Protein AF-K6ZAN1-F1 (afdb_monomer_lite)

pLDDT: mean 77.06, std 14.22, range [42.78, 88.56]

InterPro domains:
  IPR001387 Cro/C1-type, helix-turn-helix domain [PF13443] (8-61)
  IPR001387 Cro/C1-type, helix-turn-helix domain [PS50943] (9-58)
  IPR001387 Cro/C1-type, helix-turn-helix domain [SM00530] (4-58)
  IPR001387 Cro/C1-type, helix-turn-helix domain [cd00093] (4-58)
  IPR010982 Lambda repressor-like, DNA-binding domain superfamily [G3DSA:1.10.260.40] (4-63)
  IPR010982 Lambda repressor-like, DNA-binding domain superfamily [SSF47413] (8-60)

Secondary structure (DSSP, 8-state):
-------------HHHHHHHTT--HHHHHHHHH-TT----HHHHHHHHHHHT--HHHH--------

Radius of gyration: 13.71 Å; chains: 1; bounding box: 29×36×31 Å

Foldseek 3Di:
DDDPPPPPPPPCDLVNLCVQLVNHSVLSVCVVVDVPDDDDVSSLVSVCVVVVHDSCVVDDDPPPPD

Sequence (66 aa):
MADKEQWDKRKITLDEVAEKAGIGRATLTRMINKRDYHVGLDIIDKLCDYFNCDINTLLVRAKKDR

Organism: NCBI:txid1121922

Structure (mmCIF, N/CA/C/O backbone):
data_AF-K6ZAN1-F1
#
_entry.id   AF-K6ZAN1-F1
#
loop_
_atom_site.group_PDB
_atom_site.id
_atom_site.type_symbol
_atom_site.label_atom_id
_atom_site.label_alt_id
_atom_site.label_comp_id
_atom_site.label_asym_id
_atom_site.label_entity_id
_atom_site.label_seq_id
_atom_site.pdbx_PDB_ins_code
_atom_site.Cartn_x
_atom_site.Cartn_y
_atom_site.Cartn_z
_atom_site.occupancy
_atom_site.B_iso_or_equiv
_atom_site.auth_seq_id
_atom_site.auth_comp_id
_atom_site.auth_asym_id
_atom_site.auth_atom_id
_atom_site.pdbx_PDB_model_num
ATOM 1 N N . MET A 1 1 ? -5.675 28.035 -10.290 1.00 42.78 1 MET A N 1
ATOM 2 C CA . MET A 1 1 ? -6.714 26.990 -10.198 1.00 42.78 1 MET A CA 1
ATOM 3 C C . MET A 1 1 ? -6.118 25.824 -9.427 1.00 42.78 1 MET A C 1
ATOM 5 O O . MET A 1 1 ? -5.101 25.310 -9.865 1.00 42.78 1 MET A O 1
ATOM 9 N N . ALA A 1 2 ? -6.740 25.503 -8.288 1.00 44.44 2 ALA A N 1
ATOM 10 C CA . ALA A 1 2 ? -6.592 24.298 -7.463 1.00 44.44 2 ALA A CA 1
ATOM 11 C C . ALA A 1 2 ? -5.193 23.954 -6.905 1.00 44.44 2 ALA A C 1
ATOM 13 O O . ALA A 1 2 ? -4.491 23.087 -7.416 1.00 44.44 2 ALA A O 1
ATOM 14 N N . ASP A 1 3 ? -4.851 24.638 -5.811 1.00 44.69 3 ASP A N 1
ATOM 15 C CA . ASP A 1 3 ? -4.364 24.058 -4.549 1.00 44.69 3 ASP A CA 1
ATOM 16 C C . ASP A 1 3 ? -4.123 22.530 -4.572 1.00 44.69 3 ASP A C 1
ATOM 18 O O . ASP A 1 3 ? -5.047 21.728 -4.441 1.00 44.69 3 ASP A O 1
ATOM 22 N N . LYS A 1 4 ? -2.867 22.112 -4.757 1.00 48.56 4 LYS A N 1
ATOM 23 C CA . LYS A 1 4 ? -2.406 20.731 -4.512 1.00 48.56 4 LYS A CA 1
ATOM 24 C C . LYS A 1 4 ? -1.202 20.705 -3.570 1.00 48.56 4 LYS A C 1
ATOM 26 O O . LYS A 1 4 ? -0.377 19.803 -3.619 1.00 48.56 4 LYS A O 1
ATOM 31 N N . GLU A 1 5 ? -1.111 21.693 -2.687 1.00 49.28 5 GLU A N 1
ATOM 32 C CA . GLU A 1 5 ? -0.076 21.774 -1.651 1.00 49.28 5 GLU A CA 1
ATOM 33 C C . GLU A 1 5 ? -0.709 21.754 -0.261 1.00 49.28 5 GLU A C 1
ATOM 35 O O . GLU A 1 5 ? -0.343 22.502 0.635 1.00 49.28 5 GLU A O 1
ATOM 40 N N . GLN A 1 6 ? -1.678 20.864 -0.071 1.00 45.44 6 GLN A N 1
ATOM 41 C CA . GLN A 1 6 ? -2.173 20.474 1.246 1.00 45.44 6 GLN A CA 1
ATOM 42 C C . GLN A 1 6 ? -2.075 18.945 1.366 1.00 45.44 6 GLN A C 1
ATOM 44 O O . GLN A 1 6 ? -3.021 18.268 1.755 1.00 45.44 6 GLN A O 1
ATOM 49 N N . TRP A 1 7 ? -0.915 18.373 1.012 1.00 50.91 7 TRP A N 1
ATOM 50 C CA . TRP A 1 7 ? -0.478 17.133 1.660 1.00 50.91 7 TRP A CA 1
ATOM 51 C C . TRP A 1 7 ? -0.250 17.518 3.122 1.00 50.91 7 TRP A C 1
ATOM 53 O O . TRP A 1 7 ? 0.768 18.095 3.508 1.00 50.91 7 TRP A O 1
ATOM 63 N N . ASP A 1 8 ? -1.314 17.347 3.892 1.00 49.66 8 ASP A N 1
ATOM 64 C CA . ASP A 1 8 ? -1.361 17.489 5.329 1.00 49.66 8 ASP A CA 1
ATOM 65 C C . ASP A 1 8 ? -0.087 16.868 5.929 1.00 49.66 8 ASP A C 1
ATOM 67 O O . ASP A 1 8 ? 0.251 15.714 5.664 1.00 49.66 8 ASP A O 1
ATOM 71 N N . LYS A 1 9 ? 0.656 17.651 6.720 1.00 53.72 9 LYS A N 1
ATOM 72 C CA . LYS A 1 9 ? 1.859 17.228 7.463 1.00 53.72 9 LYS A CA 1
ATOM 73 C C . LYS A 1 9 ? 1.545 16.170 8.541 1.00 53.72 9 LYS A C 1
ATOM 75 O O . LYS A 1 9 ? 2.228 16.106 9.564 1.00 53.72 9 LYS A O 1
ATOM 80 N N . ARG A 1 10 ? 0.535 15.322 8.356 1.00 58.00 10 ARG A N 1
ATOM 81 C CA . ARG A 1 10 ? 0.333 14.103 9.126 1.00 58.00 10 ARG A CA 1
ATOM 82 C C . ARG A 1 10 ? 1.489 13.167 8.828 1.00 58.00 10 ARG A C 1
ATOM 84 O O . ARG A 1 10 ? 1.674 12.681 7.716 1.00 58.00 10 ARG A O 1
ATOM 91 N N . LYS A 1 11 ? 2.285 12.901 9.863 1.00 60.34 11 LYS A N 1
ATOM 92 C CA . LYS A 1 11 ? 3.186 11.752 9.879 1.00 60.34 11 LYS A CA 1
ATOM 93 C C . LYS A 1 11 ? 2.319 10.500 9.849 1.00 60.34 11 LYS A C 1
ATOM 95 O O . LYS A 1 11 ? 1.923 9.999 10.896 1.00 60.34 11 LYS A O 1
ATOM 100 N N . ILE A 1 12 ? 2.006 10.030 8.649 1.00 72.06 12 ILE A N 1
ATOM 101 C CA . ILE A 1 12 ? 1.344 8.749 8.453 1.00 72.06 12 ILE A CA 1
ATOM 102 C C . ILE A 1 12 ? 2.307 7.680 8.970 1.00 72.06 12 ILE A C 1
ATOM 104 O O . ILE A 1 12 ? 3.416 7.515 8.458 1.00 72.06 12 ILE A O 1
ATOM 108 N N . THR A 1 13 ? 1.917 7.012 10.052 1.00 82.56 13 THR A N 1
ATOM 109 C CA . THR A 1 13 ? 2.716 5.928 10.619 1.00 82.56 13 THR A CA 1
ATOM 110 C C . THR A 1 13 ? 2.406 4.627 9.895 1.00 82.56 13 THR A C 1
ATOM 112 O O . THR A 1 13 ? 1.315 4.413 9.380 1.00 82.56 13 THR A O 1
ATOM 115 N N . LEU A 1 14 ? 3.387 3.732 9.879 1.00 83.88 14 LEU A N 1
ATOM 116 C CA . LEU A 1 14 ? 3.282 2.403 9.274 1.00 83.88 14 LEU A CA 1
ATOM 117 C C . LEU A 1 14 ? 2.127 1.582 9.877 1.00 83.88 14 LEU A C 1
ATOM 119 O O . LEU A 1 14 ? 1.547 0.745 9.196 1.00 83.88 14 LEU A O 1
ATOM 123 N N . ASP A 1 15 ? 1.810 1.848 11.144 1.00 83.88 15 ASP A N 1
ATOM 124 C CA . ASP A 1 15 ? 0.704 1.241 11.884 1.00 83.88 15 ASP A CA 1
ATOM 125 C C . ASP A 1 15 ? -0.651 1.764 11.394 1.00 83.88 15 ASP A C 1
ATOM 127 O O . ASP A 1 15 ? -1.516 0.975 11.036 1.00 83.88 15 ASP A O 1
ATOM 131 N N . GLU A 1 16 ? -0.787 3.083 11.227 1.00 85.44 16 GLU A N 1
ATOM 132 C CA . GLU A 1 16 ? -2.006 3.673 10.667 1.00 85.44 16 GLU A CA 1
ATOM 133 C C . GLU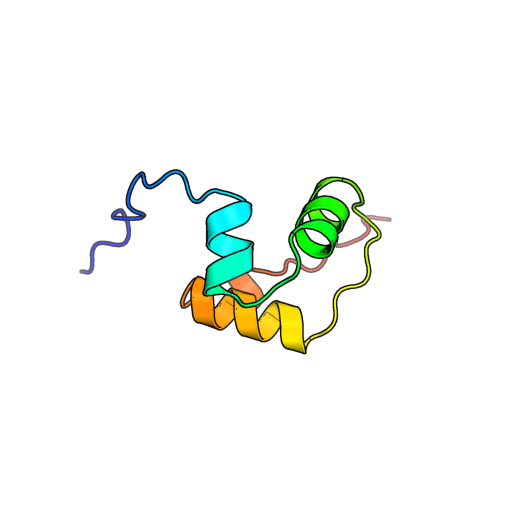 A 1 16 ? -2.289 3.198 9.241 1.00 85.44 16 GLU A C 1
ATOM 135 O O . GLU A 1 16 ? -3.443 2.940 8.904 1.00 85.44 16 GLU A O 1
ATOM 140 N N . VAL A 1 17 ? -1.258 3.055 8.399 1.00 85.31 17 VAL A N 1
ATOM 141 C CA . VAL A 1 17 ? -1.437 2.471 7.057 1.00 85.31 17 VAL A CA 1
ATOM 142 C C . VAL A 1 17 ? -1.841 1.008 7.169 1.00 85.31 17 VAL A C 1
ATOM 144 O O . VAL A 1 17 ? -2.711 0.565 6.430 1.00 85.31 17 VAL A O 1
ATOM 147 N N . ALA A 1 18 ? -1.238 0.252 8.089 1.00 87.56 18 ALA A N 1
ATOM 148 C CA . ALA A 1 18 ? -1.571 -1.153 8.275 1.00 87.56 18 ALA A CA 1
ATOM 149 C C . ALA A 1 18 ? -3.045 -1.340 8.664 1.00 87.56 18 ALA A C 1
ATOM 151 O O . ALA A 1 18 ? -3.742 -2.161 8.066 1.00 87.56 18 ALA A O 1
ATOM 152 N N . GLU A 1 19 ? -3.524 -0.545 9.621 1.00 87.12 19 GLU A N 1
ATOM 153 C CA . GLU A 1 19 ? -4.904 -0.597 10.097 1.00 87.12 19 GLU A CA 1
ATOM 154 C C . GLU A 1 19 ? -5.897 -0.072 9.057 1.00 87.12 19 GLU A C 1
ATOM 156 O O . GLU A 1 19 ? -6.892 -0.736 8.773 1.00 87.12 19 GLU A O 1
ATOM 161 N N . LYS A 1 20 ? -5.631 1.090 8.446 1.00 86.25 20 LYS A N 1
ATOM 162 C CA . LYS A 1 20 ? -6.585 1.732 7.527 1.00 86.25 20 LYS A CA 1
ATOM 163 C C . LYS A 1 20 ? -6.597 1.128 6.131 1.00 86.25 20 LYS A C 1
ATOM 165 O O . LYS A 1 20 ? -7.669 0.998 5.555 1.00 86.25 20 LYS A O 1
ATOM 170 N N . ALA A 1 21 ? -5.441 0.751 5.588 1.00 85.94 21 ALA A N 1
ATOM 171 C CA . ALA A 1 21 ? -5.380 0.068 4.297 1.00 85.94 21 ALA A CA 1
ATOM 172 C C . ALA A 1 21 ? -5.684 -1.437 4.428 1.00 85.94 21 ALA A C 1
ATOM 174 O O . ALA A 1 21 ? -5.815 -2.130 3.423 1.00 85.94 21 ALA A O 1
ATOM 175 N N . GLY A 1 22 ? -5.774 -1.979 5.650 1.00 86.81 22 GLY A N 1
ATOM 176 C CA . GLY A 1 22 ? -6.012 -3.407 5.874 1.00 86.81 22 GLY A CA 1
ATOM 177 C C . GLY A 1 22 ? -4.843 -4.282 5.408 1.00 86.81 22 GLY A C 1
ATOM 178 O O . GLY A 1 22 ? -5.042 -5.379 4.880 1.00 86.81 22 GLY A O 1
ATOM 179 N N . ILE A 1 23 ? -3.614 -3.786 5.566 1.00 87.50 23 ILE A N 1
ATOM 180 C CA . ILE A 1 23 ? -2.382 -4.455 5.140 1.00 87.50 23 ILE A CA 1
ATOM 181 C C . ILE A 1 23 ? -1.590 -4.837 6.381 1.00 87.50 23 ILE A C 1
ATOM 183 O O . ILE A 1 23 ? -1.323 -4.012 7.244 1.00 87.50 23 ILE A O 1
ATOM 187 N N . GLY A 1 24 ? -1.136 -6.085 6.471 1.00 87.25 24 GLY A N 1
ATOM 188 C CA . GLY A 1 24 ? -0.324 -6.508 7.610 1.00 87.25 24 GLY A CA 1
ATOM 189 C C . GLY A 1 24 ? 0.941 -5.653 7.771 1.00 87.25 24 GLY A C 1
ATOM 190 O O . GLY A 1 24 ? 1.717 -5.482 6.828 1.00 87.25 24 GLY A O 1
ATOM 191 N N . ARG A 1 25 ? 1.222 -5.186 8.993 1.00 86.88 25 ARG A N 1
ATOM 192 C CA . ARG A 1 25 ? 2.439 -4.416 9.321 1.00 86.88 25 ARG A CA 1
ATOM 193 C C . ARG A 1 25 ? 3.729 -5.125 8.892 1.00 86.88 25 ARG A C 1
ATOM 195 O O . ARG A 1 25 ? 4.688 -4.476 8.470 1.00 86.88 25 ARG A O 1
ATOM 202 N N . ALA A 1 26 ? 3.749 -6.458 8.949 1.00 86.25 26 ALA A N 1
ATOM 203 C CA . ALA A 1 26 ? 4.866 -7.274 8.474 1.00 86.25 26 ALA A CA 1
ATOM 204 C C . ALA A 1 26 ? 5.091 -7.142 6.956 1.00 86.25 26 ALA A C 1
ATOM 206 O O . ALA A 1 26 ? 6.236 -7.097 6.510 1.00 86.25 26 ALA A O 1
ATOM 207 N N . THR A 1 27 ? 4.018 -7.041 6.170 1.00 86.50 27 THR A N 1
ATOM 208 C CA . THR A 1 27 ? 4.049 -6.846 4.713 1.00 86.50 27 THR A CA 1
ATOM 209 C C . THR A 1 27 ? 4.612 -5.473 4.362 1.00 86.50 27 THR A C 1
ATOM 211 O O . THR A 1 27 ? 5.559 -5.385 3.584 1.00 86.50 27 THR A O 1
ATOM 214 N N . LEU A 1 28 ? 4.107 -4.411 5.000 1.00 87.00 28 LEU A N 1
ATOM 215 C CA . LEU A 1 28 ? 4.608 -3.044 4.807 1.00 87.00 28 LEU A CA 1
ATOM 216 C C . LEU A 1 28 ? 6.080 -2.918 5.227 1.00 87.00 28 LEU A C 1
ATOM 218 O O . LEU A 1 28 ? 6.907 -2.386 4.491 1.00 87.00 28 LEU A O 1
ATOM 222 N N . THR A 1 29 ? 6.442 -3.491 6.379 1.00 86.88 29 THR A N 1
ATOM 223 C CA . THR A 1 29 ? 7.839 -3.546 6.838 1.00 86.88 29 THR A CA 1
ATOM 224 C C . THR A 1 29 ? 8.729 -4.250 5.813 1.00 86.88 29 THR A C 1
ATOM 226 O O . THR A 1 29 ? 9.831 -3.778 5.535 1.00 86.88 29 THR A O 1
ATOM 229 N N . ARG A 1 30 ? 8.270 -5.359 5.219 1.00 87.75 30 ARG A N 1
ATOM 230 C CA . ARG A 1 30 ? 9.018 -6.075 4.176 1.00 87.75 30 ARG A CA 1
ATOM 231 C C . ARG A 1 30 ? 9.157 -5.257 2.899 1.00 87.75 30 ARG A C 1
ATOM 233 O O . ARG A 1 30 ? 10.261 -5.239 2.377 1.00 87.75 30 ARG A O 1
ATOM 240 N N . MET A 1 31 ? 8.121 -4.551 2.444 1.00 84.12 31 MET A N 1
ATOM 241 C CA . MET A 1 31 ? 8.226 -3.633 1.297 1.00 84.12 31 MET A CA 1
ATOM 242 C C . MET A 1 31 ? 9.306 -2.568 1.515 1.00 84.12 31 MET A C 1
ATOM 244 O O . MET A 1 31 ? 10.092 -2.285 0.618 1.00 84.12 31 MET A O 1
ATOM 248 N N . ILE A 1 32 ? 9.364 -1.993 2.720 1.00 82.56 32 ILE A N 1
ATOM 249 C CA . ILE A 1 32 ? 10.314 -0.920 3.043 1.00 82.56 32 ILE A CA 1
ATOM 250 C C . ILE A 1 32 ? 11.743 -1.461 3.170 1.00 82.56 32 ILE A C 1
ATOM 252 O O . ILE A 1 32 ? 12.690 -0.830 2.707 1.00 82.56 32 ILE A O 1
ATOM 256 N N . ASN A 1 33 ? 11.912 -2.636 3.782 1.00 86.31 33 ASN A N 1
ATOM 257 C CA . ASN A 1 33 ? 13.235 -3.220 4.021 1.00 86.31 33 ASN A CA 1
ATOM 258 C C . ASN A 1 33 ? 13.778 -4.024 2.828 1.00 86.31 33 ASN A C 1
ATOM 260 O O . ASN A 1 33 ? 14.991 -4.185 2.700 1.00 86.31 33 ASN A O 1
ATOM 264 N N . LYS A 1 34 ? 12.913 -4.548 1.952 1.00 82.19 34 LYS A N 1
ATOM 265 C CA . LYS A 1 34 ? 13.294 -5.316 0.762 1.00 82.19 34 LYS A CA 1
ATOM 266 C C . LYS A 1 34 ? 12.734 -4.673 -0.500 1.00 82.19 34 LYS A C 1
ATOM 268 O O . LYS A 1 34 ? 11.546 -4.768 -0.782 1.00 82.19 34 LYS A O 1
ATOM 273 N N . ARG A 1 35 ? 13.641 -4.147 -1.326 1.00 71.00 35 ARG A N 1
ATOM 274 C CA . ARG A 1 35 ? 13.328 -3.644 -2.675 1.00 71.00 35 ARG A CA 1
ATOM 275 C C . ARG A 1 35 ? 12.788 -4.714 -3.628 1.00 71.00 35 ARG A C 1
ATOM 277 O O . ARG A 1 35 ? 12.077 -4.370 -4.559 1.00 71.00 35 ARG A O 1
ATOM 284 N N . ASP A 1 36 ? 13.109 -5.983 -3.387 1.00 74.56 36 ASP A N 1
ATOM 285 C CA . ASP A 1 36 ? 12.680 -7.128 -4.203 1.00 74.56 36 ASP A CA 1
ATOM 286 C C . ASP A 1 36 ? 11.502 -7.872 -3.548 1.00 74.56 36 ASP A C 1
ATOM 288 O O . ASP A 1 36 ? 11.463 -9.097 -3.454 1.00 74.56 36 ASP A O 1
ATOM 292 N N . TYR A 1 37 ? 10.572 -7.129 -2.947 1.00 79.94 37 TYR A N 1
ATOM 293 C CA . TYR A 1 37 ? 9.389 -7.723 -2.340 1.00 79.94 37 TYR A CA 1
ATOM 294 C C . TYR A 1 37 ? 8.228 -7.715 -3.330 1.00 79.94 37 TYR A C 1
ATOM 296 O O . TYR A 1 37 ? 7.809 -6.667 -3.817 1.00 79.94 37 TYR A O 1
ATOM 304 N N . HIS A 1 38 ? 7.700 -8.903 -3.614 1.00 80.06 38 HIS A N 1
ATOM 305 C CA . HIS A 1 38 ? 6.551 -9.069 -4.489 1.00 80.06 38 HIS A CA 1
ATOM 306 C C . HIS A 1 38 ? 5.278 -8.778 -3.700 1.00 80.06 38 HIS A 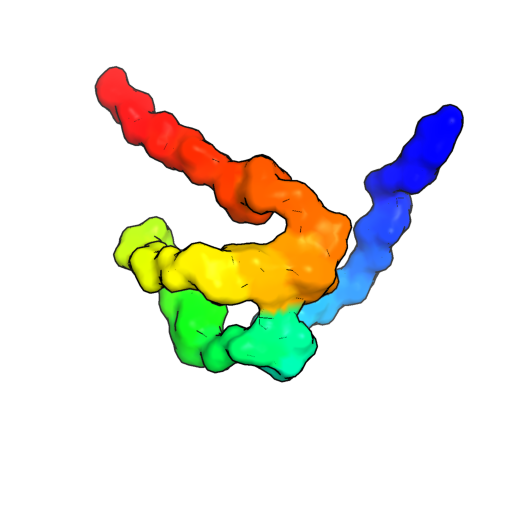C 1
ATOM 308 O O . HIS A 1 38 ? 4.979 -9.445 -2.708 1.00 80.06 38 HIS A O 1
ATOM 314 N N . VAL A 1 39 ? 4.532 -7.781 -4.156 1.00 83.56 39 VAL A N 1
ATOM 315 C CA . VAL A 1 39 ? 3.273 -7.352 -3.550 1.00 83.56 39 VAL A CA 1
ATOM 316 C C . VAL A 1 39 ? 2.132 -7.748 -4.477 1.00 83.56 39 VAL A C 1
ATOM 318 O O . VAL A 1 39 ? 2.256 -7.651 -5.697 1.00 83.56 39 VAL A O 1
ATOM 321 N N . GLY A 1 40 ? 1.031 -8.237 -3.910 1.00 86.69 40 GLY A N 1
ATOM 322 C CA . GLY A 1 40 ? -0.170 -8.521 -4.692 1.00 86.69 40 GLY A CA 1
ATOM 323 C C . GLY A 1 40 ? -0.825 -7.230 -5.186 1.00 86.69 40 GLY A C 1
ATOM 324 O O . GLY A 1 40 ? -0.746 -6.202 -4.514 1.00 86.69 40 GLY A O 1
ATOM 325 N N . LEU A 1 41 ? -1.519 -7.299 -6.325 1.00 86.75 41 LEU A N 1
ATOM 326 C CA . LEU A 1 41 ? -2.288 -6.166 -6.857 1.00 86.75 41 LEU A CA 1
ATOM 327 C C . LEU A 1 41 ? -3.392 -5.704 -5.890 1.00 86.75 41 LEU A C 1
ATOM 329 O O . LEU A 1 41 ? -3.614 -4.509 -5.787 1.00 86.75 41 LEU A O 1
ATOM 333 N N . ASP A 1 42 ? -3.993 -6.610 -5.111 1.00 88.56 42 ASP A N 1
ATOM 334 C CA . ASP A 1 42 ? -4.948 -6.275 -4.033 1.00 88.56 42 ASP A CA 1
ATOM 335 C C . ASP A 1 42 ? -4.356 -5.307 -2.994 1.00 88.56 42 ASP A C 1
ATOM 337 O O . ASP A 1 42 ? -5.016 -4.388 -2.525 1.00 88.56 42 ASP A O 1
ATOM 341 N N . ILE A 1 43 ? -3.077 -5.484 -2.657 1.00 87.06 43 ILE A N 1
ATOM 342 C CA . ILE A 1 43 ? -2.394 -4.637 -1.676 1.00 87.06 43 ILE A CA 1
ATOM 343 C C . ILE A 1 43 ? -2.113 -3.256 -2.277 1.00 87.06 43 ILE A C 1
ATOM 345 O O . ILE A 1 43 ? -2.203 -2.247 -1.582 1.00 87.06 43 ILE A O 1
ATOM 349 N N . ILE A 1 44 ? -1.777 -3.212 -3.568 1.00 87.31 44 ILE A N 1
ATOM 350 C CA . ILE A 1 44 ? -1.596 -1.962 -4.310 1.00 87.31 44 ILE A CA 1
ATOM 351 C C . ILE A 1 44 ? -2.925 -1.210 -4.405 1.00 87.31 44 ILE A C 1
ATOM 353 O O . ILE A 1 44 ? -2.939 -0.008 -4.168 1.00 87.31 44 ILE A O 1
ATOM 357 N N . ASP A 1 45 ? -4.021 -1.906 -4.704 1.00 88.25 45 ASP A N 1
ATOM 358 C CA . ASP A 1 45 ? -5.368 -1.340 -4.803 1.00 88.25 45 ASP A CA 1
ATOM 359 C C . ASP A 1 45 ? -5.798 -0.701 -3.477 1.00 88.25 45 ASP A C 1
ATOM 361 O O . ASP A 1 45 ? -6.117 0.482 -3.433 1.00 88.25 45 ASP A O 1
ATOM 365 N N . LYS A 1 46 ? -5.626 -1.422 -2.363 1.00 88.50 46 LYS A N 1
ATOM 366 C CA . LYS A 1 46 ? -5.856 -0.902 -1.005 1.00 88.50 46 LYS A CA 1
ATOM 367 C C . LYS A 1 46 ? -5.011 0.320 -0.665 1.00 88.50 46 LYS A C 1
ATOM 369 O O . LYS A 1 46 ? -5.486 1.229 0.009 1.00 88.50 46 LYS A O 1
ATOM 374 N N . LEU A 1 47 ? -3.748 0.351 -1.098 1.00 86.62 47 LEU A N 1
ATOM 375 C CA . LEU A 1 47 ? -2.898 1.530 -0.920 1.00 86.62 47 LEU A CA 1
ATOM 376 C C . LEU A 1 47 ? -3.395 2.698 -1.774 1.00 86.62 47 LEU A C 1
ATOM 378 O O . LEU A 1 47 ? -3.420 3.820 -1.282 1.00 86.62 47 LEU A O 1
ATOM 382 N N . CYS A 1 48 ? -3.801 2.449 -3.019 1.00 87.69 48 CYS A N 1
ATOM 383 C CA . CYS A 1 48 ? -4.356 3.479 -3.894 1.00 87.69 48 CYS A CA 1
ATOM 384 C C . CYS A 1 48 ? -5.658 4.053 -3.321 1.00 87.69 48 CYS A C 1
ATOM 386 O O . CYS A 1 48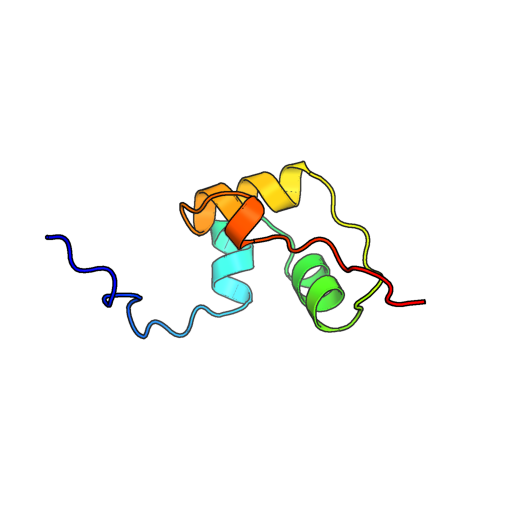 ? -5.810 5.270 -3.310 1.00 87.69 48 CYS A O 1
ATOM 388 N N . ASP A 1 49 ? -6.538 3.208 -2.776 1.00 87.75 49 ASP A N 1
ATOM 389 C CA . ASP A 1 49 ? -7.775 3.617 -2.101 1.00 87.75 49 ASP A CA 1
ATOM 390 C C . ASP A 1 49 ? -7.474 4.431 -0.831 1.00 87.75 49 ASP A C 1
ATOM 392 O O . ASP A 1 49 ? -7.963 5.549 -0.665 1.00 87.75 49 ASP A O 1
ATOM 396 N N . TYR A 1 50 ? -6.549 3.947 0.009 1.00 86.31 50 TYR A N 1
ATOM 397 C CA . TYR A 1 50 ? -6.120 4.640 1.226 1.00 86.31 50 TYR A CA 1
ATOM 398 C C . TYR A 1 50 ? -5.509 6.022 0.951 1.00 86.31 50 TYR A C 1
ATOM 400 O O . TYR A 1 50 ? -5.824 6.997 1.635 1.00 86.31 50 TYR A O 1
ATOM 408 N N . PHE A 1 51 ? -4.617 6.115 -0.037 1.00 84.38 51 PHE A N 1
ATOM 409 C CA . PHE A 1 51 ? -3.982 7.373 -0.433 1.00 84.38 51 PHE A CA 1
ATOM 410 C C . PHE A 1 51 ? -4.851 8.204 -1.384 1.00 84.38 51 PHE A C 1
ATOM 412 O O . PHE A 1 51 ? -4.463 9.324 -1.723 1.00 84.38 51 PHE A O 1
ATOM 419 N N . ASN A 1 52 ? -6.004 7.671 -1.801 1.00 85.88 52 ASN A N 1
ATOM 420 C CA . ASN A 1 52 ? -6.891 8.229 -2.815 1.00 85.88 52 ASN A CA 1
ATOM 421 C C . ASN A 1 52 ? -6.109 8.752 -4.037 1.00 85.88 52 ASN A C 1
ATOM 423 O O . ASN A 1 52 ? -6.256 9.904 -4.459 1.00 85.88 52 ASN A O 1
ATOM 427 N N . CYS A 1 53 ? -5.191 7.925 -4.547 1.00 84.25 53 CYS A N 1
ATOM 428 C CA . CYS A 1 53 ? -4.253 8.286 -5.605 1.00 84.25 53 CYS A CA 1
ATOM 429 C C . CYS A 1 53 ? -4.259 7.272 -6.753 1.00 84.25 53 CYS A C 1
ATOM 431 O O . CYS A 1 53 ? -4.682 6.129 -6.607 1.00 84.25 53 CYS A O 1
ATOM 433 N N . ASP A 1 54 ? -3.781 7.709 -7.919 1.00 84.81 54 ASP A N 1
ATOM 434 C CA . AS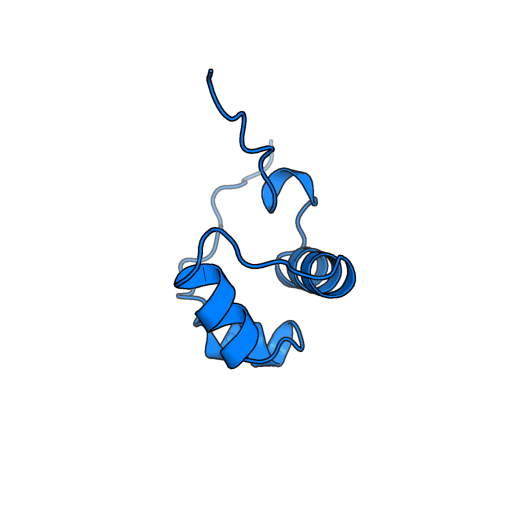P A 1 54 ? -3.658 6.831 -9.080 1.00 84.81 54 ASP A CA 1
ATOM 435 C C . ASP A 1 54 ? -2.484 5.857 -8.917 1.00 84.81 54 ASP A C 1
ATOM 437 O O . ASP A 1 54 ? -1.430 6.210 -8.374 1.00 84.81 54 ASP A O 1
ATOM 441 N N . ILE A 1 55 ? -2.624 4.657 -9.480 1.00 85.38 55 ILE A N 1
ATOM 442 C CA . ILE A 1 55 ? -1.601 3.610 -9.433 1.00 85.38 55 ILE A CA 1
ATOM 443 C C . ILE A 1 55 ? -0.239 4.068 -9.979 1.00 85.38 55 ILE A C 1
ATOM 445 O O . ILE A 1 55 ? 0.798 3.649 -9.466 1.00 85.38 55 ILE A O 1
ATOM 449 N N . ASN A 1 56 ? -0.213 4.982 -10.956 1.00 83.75 56 ASN A N 1
ATOM 450 C CA . ASN A 1 56 ? 1.027 5.550 -11.500 1.00 83.75 56 ASN A CA 1
ATOM 451 C C . ASN A 1 56 ? 1.744 6.497 -10.523 1.00 83.75 56 ASN A C 1
ATOM 453 O O . ASN A 1 56 ? 2.923 6.791 -10.706 1.00 83.75 56 ASN A O 1
ATOM 457 N N . THR A 1 57 ? 1.047 6.990 -9.495 1.00 82.19 57 THR A N 1
ATOM 458 C CA . THR A 1 57 ? 1.651 7.780 -8.408 1.00 82.19 57 THR A CA 1
ATOM 459 C C . THR A 1 57 ? 2.304 6.866 -7.373 1.00 82.19 57 THR A C 1
ATOM 461 O O . THR A 1 57 ? 3.323 7.227 -6.787 1.00 82.19 57 THR A O 1
ATOM 464 N N . LEU A 1 58 ? 1.740 5.672 -7.164 1.00 82.94 58 LEU A N 1
ATOM 465 C CA . LEU A 1 58 ? 2.241 4.698 -6.197 1.00 82.94 58 LEU A CA 1
ATOM 466 C C . LEU A 1 58 ? 3.403 3.859 -6.757 1.00 82.94 58 LEU A C 1
ATOM 468 O O . LEU A 1 58 ? 4.357 3.551 -6.043 1.00 82.94 58 LEU A O 1
ATOM 472 N N . LEU A 1 59 ? 3.321 3.472 -8.032 1.00 82.62 59 LEU A N 1
ATOM 473 C CA . LEU A 1 59 ? 4.266 2.574 -8.690 1.00 82.62 59 LEU A CA 1
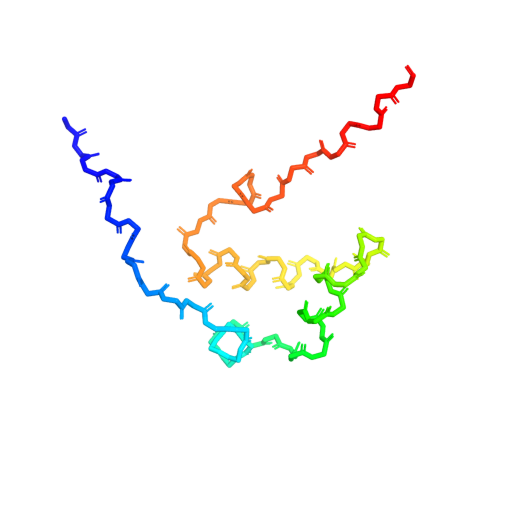ATOM 474 C C . LEU A 1 59 ? 5.003 3.288 -9.816 1.00 82.62 59 LEU A C 1
ATOM 476 O O . LEU A 1 59 ? 4.404 3.794 -10.761 1.00 82.62 59 LEU A O 1
ATOM 480 N N . VAL A 1 60 ? 6.330 3.223 -9.769 1.00 81.75 60 VAL A N 1
ATOM 481 C CA . VAL A 1 60 ? 7.182 3.618 -10.888 1.00 81.75 60 VAL A CA 1
ATOM 482 C C . VAL A 1 60 ? 7.735 2.374 -11.561 1.00 81.75 60 VAL A C 1
ATOM 484 O O . VAL A 1 60 ? 8.226 1.448 -10.910 1.00 81.75 60 VAL A O 1
ATOM 487 N N . ARG A 1 61 ? 7.699 2.352 -12.895 1.00 79.12 61 ARG A N 1
ATOM 488 C CA . ARG A 1 61 ? 8.425 1.339 -13.655 1.00 79.12 61 ARG A CA 1
ATOM 489 C C . ARG A 1 61 ? 9.913 1.540 -13.388 1.00 79.12 61 ARG A C 1
ATOM 491 O O . ARG A 1 61 ? 10.514 2.468 -13.926 1.00 79.12 61 ARG A O 1
ATOM 498 N N . ALA A 1 62 ? 1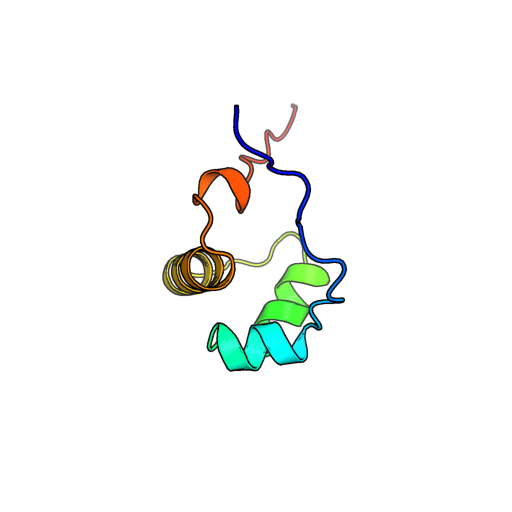0.504 0.660 -12.583 1.00 74.06 62 ALA A N 1
ATOM 499 C CA . ALA A 1 62 ? 11.945 0.592 -12.411 1.00 74.06 62 ALA A CA 1
ATOM 500 C C . ALA A 1 62 ? 12.565 0.238 -13.771 1.00 74.06 62 ALA A C 1
ATOM 502 O O . ALA A 1 62 ? 12.650 -0.929 -14.158 1.00 74.06 62 ALA A O 1
ATOM 503 N N . LYS A 1 63 ? 12.943 1.256 -14.552 1.00 68.62 63 LYS A N 1
ATOM 504 C CA . LYS A 1 63 ? 13.835 1.052 -15.687 1.00 68.62 63 LYS A CA 1
ATOM 505 C C . LYS A 1 63 ? 15.140 0.542 -15.093 1.00 68.62 63 LYS A C 1
ATOM 507 O O . LYS A 1 63 ? 15.860 1.286 -14.435 1.00 68.62 63 LYS A O 1
ATOM 512 N N . LYS A 1 64 ? 15.412 -0.745 -15.289 1.00 58.38 64 LYS A N 1
ATOM 513 C CA . LYS A 1 64 ? 16.755 -1.286 -15.133 1.00 58.38 64 LYS A CA 1
ATOM 514 C C . LYS A 1 64 ? 17.560 -0.703 -16.290 1.00 58.38 64 LYS A C 1
ATOM 516 O O . LYS A 1 64 ? 17.500 -1.229 -17.399 1.00 58.38 64 LYS A O 1
ATOM 521 N N . ASP A 1 65 ? 18.149 0.464 -16.048 1.00 57.88 65 ASP A N 1
ATOM 522 C CA . ASP A 1 65 ? 19.108 1.084 -16.957 1.00 57.88 65 ASP A CA 1
ATOM 523 C C . ASP A 1 65 ? 20.226 0.054 -17.179 1.00 57.88 65 ASP A C 1
ATOM 525 O O . ASP A 1 65 ? 20.753 -0.509 -16.213 1.00 57.88 65 ASP A O 1
ATOM 529 N N . ARG A 1 66 ? 20.426 -0.326 -18.441 1.00 53.66 66 ARG A N 1
ATOM 530 C CA . ARG A 1 66 ? 21.371 -1.357 -18.876 1.00 53.66 66 ARG A CA 1
ATOM 531 C C . ARG A 1 66 ? 22.700 -0.710 -19.213 1.00 53.66 66 ARG A C 1
ATOM 533 O O . ARG A 1 66 ? 22.649 0.316 -19.920 1.00 53.66 66 ARG A O 1
#